Protein AF-A0AAV5LMS8-F1 (afdb_monomer)

Organism: NCBI:txid152421

Structure (mmCIF, N/CA/C/O backbone):
data_AF-A0AAV5LMS8-F1
#
_entry.id   AF-A0AAV5LMS8-F1
#
loop_
_atom_site.group_PDB
_atom_site.id
_atom_site.type_symbol
_atom_site.label_atom_id
_atom_site.label_alt_id
_atom_site.label_comp_id
_atom_site.label_asym_id
_atom_site.label_entity_id
_atom_site.label_seq_id
_atom_site.pdbx_PDB_ins_code
_atom_site.Cartn_x
_atom_site.Cartn_y
_atom_site.Cartn_z
_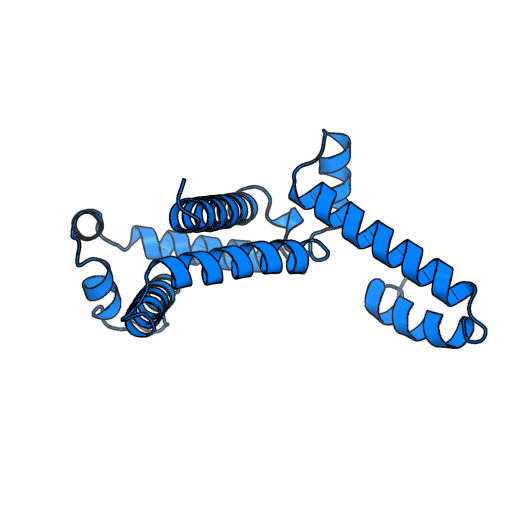atom_site.occupancy
_atom_site.B_iso_or_equiv
_atom_site.auth_seq_id
_atom_site.auth_comp_id
_atom_site.auth_asym_id
_atom_site.auth_atom_id
_atom_site.pdbx_PDB_model_num
ATOM 1 N N . MET A 1 1 ? -10.759 24.410 1.746 1.00 47.66 1 MET A N 1
ATOM 2 C CA . MET A 1 1 ? -10.791 22.955 1.999 1.00 47.66 1 MET A CA 1
ATOM 3 C C . MET A 1 1 ? -9.978 22.745 3.268 1.00 47.66 1 MET A C 1
ATOM 5 O O . MET A 1 1 ? -8.898 23.310 3.341 1.00 47.66 1 MET A O 1
ATOM 9 N N . SER A 1 2 ? -10.527 22.149 4.331 1.00 55.56 2 SER A N 1
ATOM 10 C CA . SER A 1 2 ? -9.771 21.977 5.584 1.00 55.56 2 SER A CA 1
ATOM 11 C C . SER A 1 2 ? -8.744 20.851 5.420 1.00 55.56 2 SER A C 1
ATOM 13 O O . SER A 1 2 ? -9.076 19.824 4.829 1.00 55.56 2 SER A O 1
ATOM 15 N N . LEU A 1 3 ? -7.528 21.019 5.962 1.00 61.91 3 LEU A N 1
ATOM 16 C CA . LEU A 1 3 ? -6.429 20.031 5.900 1.00 61.91 3 LEU A CA 1
ATOM 17 C C . LEU A 1 3 ? -6.854 18.607 6.321 1.00 61.91 3 LEU A C 1
ATOM 19 O O . LEU A 1 3 ? -6.306 17.620 5.842 1.00 61.91 3 LEU A O 1
ATOM 23 N N . SER A 1 4 ? -7.852 18.497 7.201 1.00 66.25 4 SER A N 1
ATOM 24 C CA . SER A 1 4 ? -8.464 17.228 7.616 1.00 66.25 4 SER A CA 1
ATOM 25 C C . SER A 1 4 ? -8.976 16.381 6.447 1.00 66.25 4 SER A C 1
ATOM 27 O O . SER A 1 4 ? -8.734 15.175 6.387 1.00 66.25 4 SER A O 1
ATOM 29 N N . ASN A 1 5 ? -9.641 17.021 5.480 1.00 79.06 5 ASN A N 1
ATOM 30 C CA . ASN A 1 5 ? -10.210 16.329 4.328 1.00 79.06 5 ASN A CA 1
ATOM 31 C C . ASN A 1 5 ? -9.102 15.827 3.386 1.00 79.06 5 ASN A C 1
ATOM 33 O O . ASN A 1 5 ? -9.187 14.729 2.848 1.00 79.06 5 ASN A O 1
ATOM 37 N N . GLU A 1 6 ? -8.021 16.594 3.243 1.00 89.50 6 GLU A N 1
ATOM 38 C CA . GLU A 1 6 ? -6.880 16.220 2.399 1.00 89.50 6 GLU A CA 1
ATOM 39 C C . GLU A 1 6 ? -6.163 14.979 2.941 1.00 89.50 6 GLU A C 1
ATOM 41 O O . GLU A 1 6 ? -5.955 14.022 2.198 1.00 89.50 6 GLU A O 1
ATOM 46 N N . ASN A 1 7 ? -5.867 14.941 4.243 1.00 92.06 7 ASN A N 1
ATOM 47 C CA . ASN A 1 7 ? -5.209 13.786 4.859 1.00 92.06 7 ASN A CA 1
ATOM 48 C C . ASN A 1 7 ? -6.064 12.515 4.767 1.00 92.06 7 ASN A C 1
ATOM 50 O O . ASN A 1 7 ? -5.543 11.438 4.484 1.00 92.06 7 ASN A O 1
ATOM 54 N N . PHE A 1 8 ? -7.383 12.633 4.953 1.00 90.81 8 PHE A N 1
ATOM 55 C CA . PHE A 1 8 ? -8.300 11.507 4.768 1.00 90.81 8 PHE A CA 1
ATOM 56 C C . PHE A 1 8 ? -8.248 10.962 3.333 1.00 90.81 8 PHE A C 1
ATOM 58 O O . PHE A 1 8 ? -8.156 9.746 3.137 1.00 90.81 8 PHE A O 1
ATOM 65 N N . ILE A 1 9 ? -8.270 11.852 2.335 1.00 94.25 9 ILE A N 1
ATOM 66 C CA . ILE A 1 9 ? -8.178 11.478 0.918 1.00 94.25 9 ILE A CA 1
ATOM 67 C C . ILE A 1 9 ? -6.837 10.795 0.632 1.00 94.25 9 ILE A C 1
ATOM 69 O O . ILE A 1 9 ? -6.828 9.731 0.016 1.00 94.25 9 ILE A O 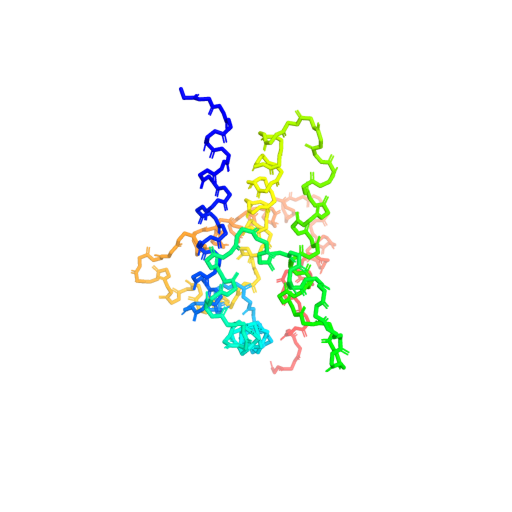1
ATOM 73 N N . ILE A 1 10 ? -5.720 11.354 1.109 1.00 94.88 10 ILE A N 1
ATOM 74 C CA . ILE A 1 10 ? -4.375 10.793 0.901 1.00 94.88 10 ILE A CA 1
ATOM 75 C C . ILE A 1 10 ? -4.261 9.407 1.542 1.00 94.88 10 ILE A C 1
ATOM 77 O O . ILE A 1 10 ? -3.885 8.451 0.864 1.00 94.88 10 ILE A O 1
ATOM 81 N N . ALA A 1 11 ? -4.641 9.266 2.815 1.00 94.06 11 ALA A N 1
ATOM 82 C CA . ALA A 1 11 ? -4.600 7.986 3.518 1.00 94.06 11 ALA A CA 1
ATOM 83 C C . ALA A 1 11 ? -5.457 6.922 2.812 1.00 94.06 11 ALA A C 1
ATOM 85 O O . ALA A 1 11 ? -5.022 5.782 2.635 1.00 94.06 11 ALA A O 1
ATOM 86 N N . SER A 1 12 ? -6.657 7.296 2.360 1.00 94.06 12 SER A N 1
ATOM 87 C CA . SER A 1 12 ? -7.571 6.387 1.657 1.00 94.06 12 SER A CA 1
ATOM 88 C C . SER A 1 12 ? -7.042 5.997 0.274 1.00 94.06 12 SER A C 1
ATOM 90 O O . SER A 1 12 ? -7.085 4.826 -0.098 1.00 94.06 12 SER A O 1
ATOM 92 N N . ALA A 1 13 ? -6.495 6.954 -0.479 1.00 96.12 13 ALA A N 1
ATOM 93 C CA . ALA A 1 13 ? -5.943 6.707 -1.807 1.00 96.12 13 ALA A CA 1
ATOM 94 C C . ALA A 1 13 ? -4.692 5.819 -1.753 1.00 96.12 13 ALA A C 1
ATOM 96 O O . ALA A 1 13 ? -4.597 4.848 -2.504 1.00 96.12 13 ALA A O 1
ATOM 97 N N . LEU A 1 14 ? -3.752 6.108 -0.846 1.00 95.62 14 LEU A N 1
ATOM 98 C CA . LEU A 1 14 ? -2.512 5.338 -0.722 1.00 95.62 14 LEU A CA 1
ATOM 99 C C . LEU A 1 14 ? -2.760 3.929 -0.180 1.00 95.62 14 LEU A C 1
ATOM 101 O O . LEU A 1 14 ? -2.207 2.973 -0.724 1.00 95.62 14 LEU A O 1
ATOM 105 N N . SER A 1 15 ? -3.623 3.775 0.830 1.00 94.75 15 SER A N 1
ATOM 106 C CA . SER A 1 15 ? -4.001 2.444 1.330 1.00 94.75 15 SER A CA 1
ATOM 107 C C . SER A 1 15 ? -4.730 1.617 0.265 1.00 94.75 15 SER A C 1
ATOM 109 O O . SER A 1 15 ? -4.430 0.435 0.092 1.00 94.75 15 SER A O 1
ATOM 111 N N . GLY A 1 16 ? -5.627 2.241 -0.509 1.00 94.62 16 GLY A N 1
ATOM 112 C CA . GLY A 1 16 ? -6.310 1.603 -1.634 1.00 94.62 16 GLY A CA 1
ATOM 113 C C . GLY A 1 16 ? -5.355 1.173 -2.749 1.00 94.62 16 GLY A C 1
ATOM 114 O O . GLY A 1 16 ? -5.447 0.044 -3.233 1.00 94.62 16 GLY A O 1
ATOM 115 N N . TYR A 1 17 ? -4.398 2.026 -3.122 1.00 95.12 17 TYR A N 1
ATOM 116 C CA . TYR A 1 17 ? -3.379 1.667 -4.111 1.00 95.12 17 TYR A CA 1
ATOM 117 C C . TYR A 1 17 ? -2.477 0.529 -3.611 1.00 95.12 17 TYR A C 1
ATOM 119 O O . TYR A 1 17 ? -2.180 -0.390 -4.370 1.00 95.12 17 TYR A O 1
ATOM 127 N N . TYR A 1 18 ? -2.125 0.504 -2.323 1.00 90.31 18 TYR A N 1
ATOM 128 C CA . TYR A 1 18 ? -1.407 -0.631 -1.737 1.00 90.31 18 TYR A CA 1
ATOM 129 C C . TYR A 1 18 ? -2.204 -1.932 -1.800 1.00 90.31 18 TYR A C 1
ATOM 131 O O . TYR A 1 18 ? -1.658 -2.968 -2.175 1.00 90.31 18 TYR A O 1
ATOM 139 N N . ALA A 1 19 ? -3.496 -1.887 -1.468 1.00 90.25 19 ALA A N 1
ATOM 140 C CA . ALA A 1 19 ? -4.368 -3.051 -1.585 1.00 90.25 19 ALA A CA 1
ATOM 141 C C . ALA A 1 19 ? -4.448 -3.551 -3.038 1.00 90.25 19 ALA A C 1
ATOM 143 O O . ALA A 1 19 ? -4.392 -4.759 -3.272 1.00 90.25 19 ALA A O 1
ATOM 144 N N . TYR A 1 20 ? -4.504 -2.633 -4.012 1.00 92.94 20 TYR A N 1
ATOM 145 C CA . TYR A 1 20 ? -4.395 -2.960 -5.435 1.00 92.94 20 TYR A CA 1
ATOM 146 C C . TYR A 1 20 ? -3.065 -3.657 -5.756 1.00 92.94 20 TYR A C 1
ATOM 148 O O . TYR A 1 20 ? -3.077 -4.733 -6.350 1.00 92.94 20 TYR A O 1
ATOM 156 N N . LEU A 1 21 ? -1.927 -3.110 -5.319 1.00 91.12 21 LEU A N 1
ATOM 157 C CA . LEU A 1 21 ? -0.617 -3.716 -5.574 1.00 91.12 21 LEU A CA 1
ATOM 158 C C . LEU A 1 21 ? -0.506 -5.115 -4.961 1.00 91.12 21 LEU A C 1
ATOM 160 O O . LEU A 1 21 ? -0.047 -6.033 -5.632 1.00 91.12 21 LEU A O 1
ATOM 164 N N . VAL A 1 22 ? -0.978 -5.311 -3.728 1.00 88.25 22 VAL A N 1
ATOM 165 C CA . VAL A 1 22 ? -0.990 -6.628 -3.069 1.00 88.25 22 VAL A CA 1
ATOM 166 C C . VAL A 1 22 ? -1.825 -7.641 -3.858 1.00 88.25 22 VAL A C 1
ATOM 168 O O . VAL A 1 22 ? -1.411 -8.790 -3.996 1.00 88.25 22 VAL A O 1
ATOM 171 N N . ALA A 1 23 ? -2.979 -7.226 -4.386 1.00 87.56 23 ALA A N 1
ATOM 172 C CA . ALA A 1 23 ? -3.897 -8.118 -5.088 1.00 87.56 23 ALA A CA 1
ATOM 173 C C . ALA A 1 23 ? -3.486 -8.405 -6.544 1.00 87.56 23 ALA A C 1
ATOM 175 O O . ALA A 1 23 ? -3.666 -9.526 -7.018 1.00 87.56 23 ALA A O 1
ATOM 176 N N . PHE A 1 24 ? -2.959 -7.409 -7.260 1.00 89.12 24 PHE A N 1
ATOM 177 C CA . PHE A 1 24 ? -2.799 -7.466 -8.719 1.00 89.12 24 PHE A CA 1
ATOM 178 C C . PHE A 1 24 ? -1.348 -7.370 -9.197 1.00 89.12 24 PHE A C 1
ATOM 180 O O . PHE A 1 24 ? -1.025 -7.911 -10.253 1.00 89.12 24 PHE A O 1
ATOM 187 N N . ALA A 1 25 ? -0.458 -6.739 -8.427 1.00 89.94 25 ALA A N 1
ATOM 188 C CA . ALA A 1 25 ? 0.945 -6.557 -8.797 1.00 89.94 25 ALA A CA 1
ATOM 189 C C . ALA A 1 25 ? 1.925 -6.843 -7.634 1.00 89.94 25 ALA A C 1
ATOM 191 O O . ALA A 1 25 ? 2.838 -6.051 -7.386 1.00 89.94 25 ALA A O 1
ATOM 192 N N . PRO A 1 26 ? 1.810 -7.984 -6.920 1.00 89.19 26 PRO A N 1
ATOM 193 C CA . PRO A 1 26 ? 2.553 -8.213 -5.675 1.00 89.19 26 PRO A CA 1
ATOM 194 C C . PRO A 1 26 ? 4.077 -8.257 -5.870 1.00 89.19 26 PRO A C 1
ATOM 196 O O . PRO A 1 26 ? 4.832 -7.920 -4.957 1.00 89.19 26 PRO A O 1
ATOM 199 N N . ARG A 1 27 ? 4.544 -8.608 -7.077 1.00 89.00 27 ARG A N 1
ATOM 200 C CA . ARG A 1 27 ? 5.971 -8.577 -7.441 1.00 89.00 27 ARG A CA 1
ATOM 201 C C . ARG A 1 27 ? 6.570 -7.165 -7.396 1.00 89.00 27 ARG A C 1
ATOM 203 O O . ARG A 1 27 ? 7.774 -7.051 -7.213 1.00 89.00 27 ARG A O 1
ATOM 210 N N . LEU A 1 28 ? 5.768 -6.103 -7.531 1.00 89.38 28 LEU A N 1
ATOM 211 C CA . LEU A 1 28 ? 6.248 -4.713 -7.482 1.00 89.38 28 LEU A CA 1
ATOM 212 C 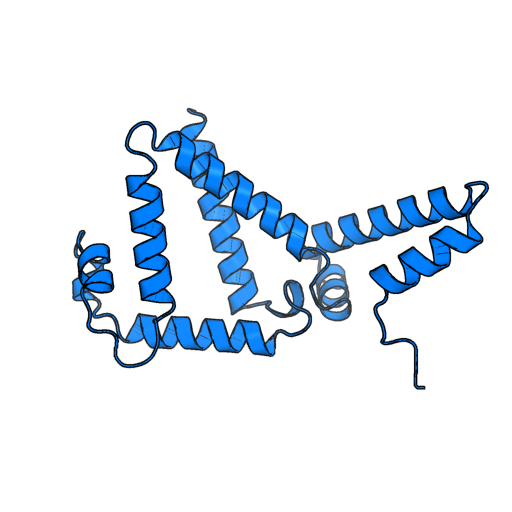C . LEU A 1 28 ? 6.516 -4.201 -6.061 1.00 89.38 28 LEU A C 1
ATOM 214 O O . LEU A 1 28 ? 7.130 -3.154 -5.905 1.00 89.38 28 LEU A O 1
ATOM 218 N N . ILE A 1 29 ? 6.050 -4.901 -5.028 1.00 86.25 29 ILE A N 1
ATOM 219 C CA . ILE A 1 29 ? 6.212 -4.466 -3.629 1.00 86.25 29 ILE A CA 1
ATOM 220 C C . ILE A 1 29 ? 7.004 -5.466 -2.787 1.00 86.25 29 ILE A C 1
ATOM 222 O O . ILE A 1 29 ? 7.550 -5.105 -1.745 1.00 86.25 29 ILE A O 1
ATOM 226 N N . CYS A 1 30 ? 7.089 -6.726 -3.218 1.00 80.06 30 CYS A N 1
ATOM 227 C CA . CYS A 1 30 ? 7.767 -7.783 -2.479 1.00 80.06 30 CYS A CA 1
ATOM 228 C C . CYS A 1 30 ? 8.590 -8.666 -3.419 1.00 80.06 30 CYS A C 1
ATOM 230 O O . CYS A 1 30 ? 8.028 -9.338 -4.284 1.00 80.06 30 CYS A O 1
ATOM 232 N N . THR A 1 31 ? 9.903 -8.761 -3.182 1.00 71.88 31 THR A N 1
ATOM 233 C CA . THR A 1 31 ? 10.769 -9.734 -3.873 1.00 71.88 31 THR A CA 1
ATOM 234 C C . THR A 1 31 ? 10.278 -11.174 -3.668 1.00 71.88 31 THR A C 1
ATOM 236 O O . THR A 1 31 ? 10.330 -11.979 -4.591 1.00 71.88 31 THR A O 1
ATOM 239 N N . ASN A 1 32 ? 9.740 -11.500 -2.482 1.00 73.25 32 ASN A N 1
ATOM 240 C CA . ASN A 1 32 ? 9.076 -12.779 -2.201 1.00 73.25 32 ASN A CA 1
ATOM 241 C C . ASN A 1 32 ? 7.550 -12.602 -2.136 1.00 73.25 32 ASN A C 1
ATOM 243 O O . ASN A 1 32 ? 6.947 -12.561 -1.061 1.00 73.25 32 ASN A O 1
ATOM 247 N N . ALA A 1 33 ? 6.926 -12.488 -3.308 1.00 76.31 33 ALA A N 1
ATOM 248 C CA . ALA A 1 33 ? 5.481 -12.304 -3.449 1.00 76.31 33 ALA A CA 1
ATOM 249 C C . ALA A 1 33 ? 4.644 -13.454 -2.845 1.00 76.31 33 ALA A C 1
ATOM 251 O O . ALA A 1 33 ? 3.485 -13.240 -2.497 1.00 76.31 33 ALA A O 1
ATOM 252 N N . THR A 1 34 ? 5.218 -14.652 -2.672 1.00 81.31 34 THR A N 1
ATOM 253 C CA . THR A 1 34 ? 4.517 -15.840 -2.154 1.00 81.31 34 THR A CA 1
ATOM 254 C C . THR A 1 34 ? 3.979 -15.624 -0.743 1.00 81.31 34 THR A C 1
ATOM 256 O O . THR A 1 34 ? 2.846 -16.003 -0.450 1.00 81.31 34 THR A O 1
ATOM 259 N N . VAL A 1 35 ? 4.764 -14.987 0.133 1.00 78.12 35 VAL A N 1
ATOM 260 C CA . VAL A 1 35 ? 4.347 -14.722 1.520 1.00 78.12 35 VAL A CA 1
ATOM 261 C C . VAL A 1 35 ? 3.220 -13.694 1.554 1.00 78.12 35 VAL A C 1
ATOM 263 O O . VAL A 1 35 ? 2.204 -13.921 2.208 1.00 78.12 35 VAL A O 1
ATOM 266 N N . SER A 1 36 ? 3.359 -12.594 0.814 1.00 77.25 36 SER A N 1
ATOM 267 C CA . SER A 1 36 ? 2.340 -11.540 0.752 1.00 77.25 36 SER A CA 1
ATOM 268 C C . SER A 1 36 ? 1.027 -12.054 0.168 1.00 77.25 36 SER A C 1
ATOM 270 O O . SER A 1 36 ? -0.039 -11.763 0.707 1.00 77.25 36 SER A O 1
ATOM 272 N N . MET A 1 37 ? 1.099 -12.887 -0.872 1.00 82.81 37 MET A N 1
ATOM 273 C CA . MET A 1 37 ? -0.074 -13.510 -1.483 1.00 82.81 37 MET A CA 1
ATOM 274 C C . MET A 1 37 ? -0.734 -14.524 -0.542 1.00 82.81 37 MET A C 1
ATOM 276 O O . MET A 1 37 ? -1.953 -14.525 -0.408 1.00 82.81 37 MET A O 1
ATOM 280 N N . PHE A 1 38 ? 0.053 -15.317 0.198 1.00 85.69 38 PHE A N 1
ATOM 281 C CA . PHE A 1 38 ? -0.482 -16.201 1.236 1.00 85.69 38 PHE A CA 1
ATOM 282 C C . PHE A 1 38 ? -1.223 -15.414 2.323 1.00 85.69 38 PHE A C 1
ATOM 284 O O . PHE A 1 38 ? -2.341 -15.776 2.684 1.00 85.69 38 PHE A O 1
ATOM 291 N N . ILE A 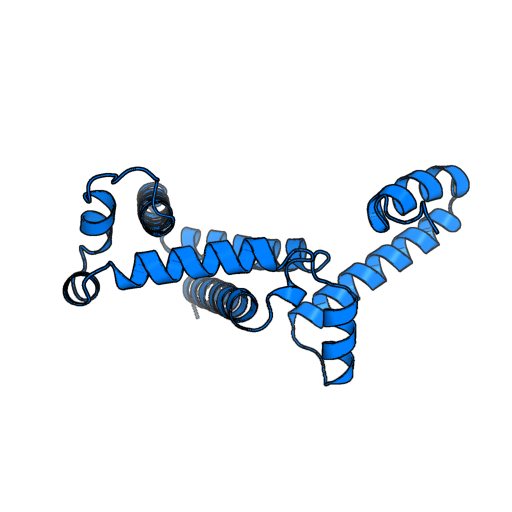1 39 ? -0.630 -14.328 2.833 1.00 83.75 39 ILE A N 1
ATOM 292 C CA . ILE A 1 39 ? -1.264 -13.463 3.840 1.00 83.75 39 ILE A CA 1
ATOM 293 C C . ILE A 1 39 ? -2.558 -12.860 3.279 1.00 83.75 39 ILE A C 1
ATOM 295 O O . ILE A 1 39 ? -3.585 -12.903 3.955 1.00 83.75 39 ILE A O 1
ATOM 299 N N . PHE A 1 40 ? -2.538 -12.358 2.042 1.00 85.44 40 PHE A N 1
ATOM 300 C CA . PHE A 1 40 ? -3.722 -11.818 1.375 1.00 85.44 40 PHE A CA 1
ATOM 301 C C . PHE A 1 40 ? -4.840 -12.862 1.247 1.00 85.44 40 PHE A C 1
ATOM 303 O O . PHE A 1 40 ? -5.978 -12.598 1.636 1.00 85.44 40 PHE A O 1
ATOM 310 N N . ASP A 1 41 ? -4.518 -14.081 0.810 1.00 87.94 41 ASP A N 1
ATOM 311 C CA . ASP A 1 41 ? -5.482 -15.180 0.719 1.00 87.94 41 ASP A CA 1
ATOM 312 C C . ASP A 1 41 ? -6.092 -15.535 2.079 1.00 87.94 41 ASP A C 1
ATOM 314 O O . ASP A 1 41 ? -7.289 -15.829 2.163 1.00 87.94 41 ASP A O 1
ATOM 318 N N . GLN A 1 42 ? -5.298 -15.501 3.156 1.00 87.38 42 GLN A N 1
ATOM 319 C CA . GLN A 1 42 ? -5.820 -15.696 4.511 1.00 87.38 42 GLN A CA 1
ATOM 320 C C . GLN A 1 42 ? -6.780 -14.573 4.906 1.00 87.38 42 GLN A C 1
ATOM 322 O O . GLN A 1 42 ? -7.873 -14.865 5.390 1.00 87.38 42 GLN A O 1
ATOM 327 N N . VAL A 1 43 ? -6.442 -13.310 4.623 1.00 86.75 43 VAL A N 1
ATOM 328 C CA . VAL A 1 43 ? -7.344 -12.171 4.872 1.00 86.75 43 VAL A CA 1
ATOM 329 C C . VAL A 1 43 ? -8.662 -12.343 4.115 1.00 86.75 43 VAL A C 1
ATOM 331 O O . VAL A 1 43 ? -9.727 -12.175 4.703 1.00 86.75 43 VAL A O 1
ATOM 334 N N . ILE A 1 44 ? -8.633 -12.745 2.842 1.00 86.69 44 ILE A N 1
ATOM 335 C CA . ILE A 1 44 ? -9.856 -12.973 2.054 1.00 86.69 44 ILE A CA 1
ATOM 336 C C . ILE A 1 44 ? -10.689 -14.131 2.621 1.00 86.69 44 ILE A C 1
ATOM 338 O O . ILE A 1 44 ? -11.917 -14.030 2.698 1.00 86.69 44 ILE A O 1
ATOM 342 N N . LYS A 1 45 ? -10.050 -15.230 3.039 1.00 86.94 45 LYS A N 1
ATOM 343 C CA . LYS A 1 45 ? -10.740 -16.365 3.678 1.00 86.94 45 LYS A CA 1
ATOM 344 C C . LYS A 1 45 ? -11.408 -15.952 4.985 1.00 86.94 45 LYS A C 1
ATOM 346 O O . LYS A 1 45 ? -12.574 -16.279 5.198 1.00 86.94 45 LYS A O 1
ATOM 351 N N . GLU A 1 46 ? -10.699 -15.205 5.826 1.00 85.12 46 GLU A N 1
ATOM 352 C CA . GLU A 1 46 ? -11.253 -14.654 7.061 1.00 85.12 46 GLU A CA 1
ATOM 353 C C . GLU A 1 46 ? -12.421 -13.705 6.775 1.00 85.12 46 GLU A C 1
ATOM 355 O O . GLU A 1 46 ? -13.457 -13.811 7.430 1.00 85.12 46 GLU A O 1
ATOM 360 N N . ALA A 1 47 ? -12.288 -12.832 5.768 1.00 81.62 47 ALA A N 1
ATOM 361 C CA . ALA A 1 47 ? -13.300 -11.842 5.407 1.00 81.62 47 ALA A CA 1
ATOM 362 C C . ALA A 1 47 ? -14.601 -12.498 4.943 1.00 81.62 47 ALA A C 1
ATOM 364 O O . ALA A 1 47 ? -15.684 -12.092 5.351 1.00 81.62 47 ALA A O 1
ATOM 365 N N . ARG A 1 48 ? -14.507 -13.566 4.143 1.00 82.31 48 ARG A N 1
ATOM 366 C CA . ARG A 1 48 ? -15.673 -14.353 3.702 1.00 82.31 48 ARG A CA 1
ATOM 367 C C . ARG A 1 48 ? -16.389 -15.059 4.852 1.00 82.31 48 ARG A C 1
ATOM 369 O O . ARG A 1 48 ? -17.575 -15.348 4.741 1.00 82.31 48 ARG A O 1
ATOM 376 N N . GLY A 1 49 ? -15.681 -15.339 5.945 1.00 77.44 49 GLY A N 1
ATOM 377 C CA . GLY A 1 49 ? -16.265 -15.895 7.164 1.00 77.44 49 GLY A CA 1
ATOM 378 C C . GLY A 1 49 ? -17.074 -14.885 7.986 1.00 77.44 49 GLY A C 1
ATOM 379 O O . GLY A 1 49 ? -17.714 -15.282 8.960 1.00 77.44 49 GLY A O 1
ATOM 380 N N . ILE A 1 50 ? -17.052 -13.596 7.624 1.00 74.00 50 ILE A N 1
ATOM 381 C CA . ILE A 1 50 ? -17.794 -12.529 8.301 1.00 74.00 50 ILE A CA 1
ATOM 382 C C . ILE A 1 50 ? -19.162 -12.373 7.615 1.00 74.00 50 ILE A C 1
ATOM 384 O O . ILE A 1 50 ? -19.217 -12.038 6.431 1.00 74.00 50 ILE A O 1
ATOM 388 N N . PRO A 1 51 ? -20.286 -12.604 8.320 1.00 68.31 51 PRO A N 1
ATOM 389 C CA . PRO A 1 51 ? -21.615 -12.462 7.734 1.00 68.31 51 PRO A CA 1
ATOM 390 C C . PRO A 1 51 ? -21.853 -11.039 7.222 1.00 68.31 51 PRO A C 1
ATOM 392 O O . PRO A 1 51 ? -21.620 -10.079 7.954 1.00 68.31 51 PRO A O 1
ATOM 395 N N . LEU A 1 52 ? -22.400 -10.883 6.015 1.00 61.50 52 LEU A N 1
ATOM 396 C CA . LEU A 1 52 ? -22.681 -9.565 5.426 1.00 61.50 52 LEU A CA 1
ATOM 397 C C . LEU A 1 52 ? -23.607 -8.706 6.311 1.00 61.50 52 LEU A C 1
ATOM 399 O O . LEU A 1 52 ? -23.432 -7.495 6.406 1.00 61.50 52 LEU A O 1
ATOM 403 N N . SER A 1 53 ? -24.532 -9.344 7.036 1.00 62.56 53 SER A N 1
ATOM 404 C CA . SER A 1 53 ? -25.408 -8.698 8.024 1.00 62.56 53 SER A CA 1
ATOM 405 C C . SER A 1 53 ? -24.651 -8.031 9.175 1.00 62.56 53 SER A C 1
ATOM 407 O O . SER A 1 53 ? -25.163 -7.097 9.780 1.00 62.56 53 SER A O 1
ATOM 409 N N . SER A 1 54 ? -23.434 -8.486 9.477 1.00 61.34 54 SER A N 1
ATOM 410 C CA . SER A 1 54 ? -22.572 -7.834 10.459 1.00 61.34 54 SER A CA 1
ATOM 411 C C . SER A 1 54 ? -21.866 -6.600 9.904 1.00 61.34 54 SER A C 1
ATOM 413 O O . SER A 1 54 ? -21.578 -5.723 10.696 1.00 61.34 54 SER A O 1
ATOM 415 N N . VAL A 1 55 ? -21.652 -6.491 8.583 1.00 59.66 55 VAL A N 1
ATOM 416 C CA . VAL A 1 55 ? -20.987 -5.348 7.913 1.00 59.66 55 VAL A CA 1
ATOM 417 C C . VAL A 1 55 ? -21.893 -4.126 7.804 1.00 59.66 55 VAL A C 1
ATOM 419 O O . VAL A 1 55 ? -21.415 -3.001 7.880 1.00 59.66 55 VAL A O 1
ATOM 422 N N . LEU A 1 56 ? -23.201 -4.346 7.661 1.00 57.81 56 LEU A N 1
ATOM 423 C CA . LEU A 1 56 ? -24.209 -3.282 7.701 1.00 57.81 56 LEU A CA 1
ATOM 424 C C . LEU A 1 56 ? -24.485 -2.753 9.115 1.00 57.81 56 LEU A C 1
ATOM 426 O O . LEU A 1 56 ? -25.206 -1.768 9.263 1.00 57.81 56 LEU A O 1
ATOM 430 N N . ASP A 1 57 ? -23.942 -3.404 10.140 1.00 62.22 57 ASP A N 1
ATOM 431 C CA . ASP A 1 57 ? -24.090 -2.978 11.521 1.00 62.22 57 ASP A CA 1
ATOM 432 C C . ASP A 1 57 ? -22.910 -2.080 11.914 1.00 62.22 57 ASP A C 1
ATOM 434 O O . ASP A 1 57 ? -21.748 -2.454 11.735 1.00 62.22 57 ASP A O 1
ATOM 438 N N . ASN A 1 58 ? -23.192 -0.906 12.485 1.00 63.12 58 ASN A N 1
ATOM 439 C CA . ASN A 1 58 ? -22.146 0.014 12.954 1.00 63.12 58 ASN A CA 1
ATOM 440 C C . ASN A 1 58 ? -21.261 -0.624 14.043 1.00 63.12 58 ASN A C 1
ATOM 442 O O . ASN A 1 58 ? -20.124 -0.200 14.246 1.00 63.12 58 ASN A O 1
ATOM 446 N N . ASP A 1 59 ? -21.747 -1.694 14.678 1.00 66.25 59 ASP A N 1
ATOM 447 C CA . ASP A 1 59 ? -21.032 -2.485 15.678 1.00 66.25 59 ASP A CA 1
ATOM 448 C C . ASP A 1 59 ? -20.193 -3.635 15.098 1.00 66.25 59 ASP A C 1
ATOM 450 O O . ASP A 1 59 ? -19.740 -4.506 15.852 1.00 66.25 59 ASP A O 1
ATOM 454 N N . ILE A 1 60 ? -19.931 -3.669 13.781 1.00 69.81 60 ILE A N 1
ATOM 455 C CA . ILE A 1 60 ? -19.079 -4.713 13.186 1.00 69.81 60 ILE A CA 1
ATOM 456 C C . ILE A 1 60 ? -17.745 -4.854 13.927 1.00 69.81 60 ILE A C 1
ATOM 458 O O . ILE A 1 60 ? -17.295 -5.968 14.187 1.00 69.81 60 ILE A O 1
ATOM 462 N N . TYR A 1 61 ? -17.149 -3.735 14.341 1.00 66.06 61 TYR A N 1
ATOM 463 C CA . TYR A 1 61 ? -15.883 -3.709 15.068 1.00 66.06 61 TYR A CA 1
ATOM 464 C C . TYR A 1 61 ? -15.979 -4.451 16.403 1.00 66.06 61 TYR A C 1
ATOM 466 O O . TYR A 1 61 ? -15.167 -5.335 16.679 1.00 66.06 61 TYR A O 1
ATOM 474 N N . GLN A 1 62 ? -17.014 -4.160 17.195 1.00 68.94 62 GLN A N 1
ATOM 475 C CA . GLN A 1 62 ? -17.255 -4.823 18.477 1.00 68.94 62 GLN A CA 1
ATOM 476 C C . GLN A 1 62 ? -17.549 -6.312 18.282 1.00 68.94 62 GLN A C 1
ATOM 478 O O . GLN A 1 62 ? -17.013 -7.161 18.995 1.00 68.94 62 GLN A O 1
ATOM 483 N N . LYS A 1 63 ? -18.328 -6.664 17.254 1.00 71.50 63 LYS A N 1
ATOM 484 C CA . LYS A 1 63 ? -18.606 -8.066 16.912 1.00 71.50 63 LYS A CA 1
ATOM 485 C C . LYS A 1 63 ? -17.342 -8.821 16.510 1.00 71.50 63 LYS A C 1
ATOM 487 O O . LYS A 1 63 ? -17.168 -9.959 16.939 1.00 71.50 63 LYS A O 1
ATOM 492 N N . LEU A 1 64 ? -16.448 -8.206 15.732 1.00 72.06 64 LEU A N 1
ATOM 493 C CA . LEU A 1 64 ? -15.176 -8.812 15.327 1.00 72.06 64 LEU A CA 1
ATOM 494 C C . LEU A 1 64 ? -14.234 -9.021 16.517 1.00 72.06 64 LEU A C 1
ATOM 496 O O . LEU A 1 64 ? -13.593 -10.075 16.604 1.00 72.06 64 LEU A O 1
ATOM 500 N N . MET A 1 65 ? -14.188 -8.067 17.451 1.00 68.88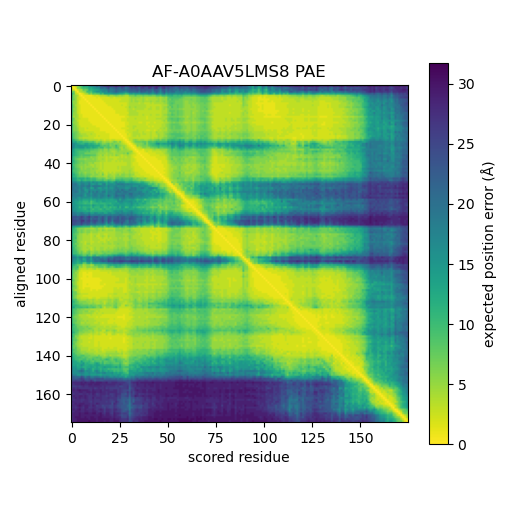 65 MET A N 1
ATOM 501 C CA . MET A 1 65 ? -13.393 -8.185 18.678 1.00 68.88 65 MET A CA 1
ATOM 502 C C . MET A 1 65 ? -13.927 -9.261 19.633 1.00 68.88 65 MET A C 1
ATOM 504 O O . MET A 1 65 ? -13.130 -9.977 20.235 1.00 68.88 65 MET A O 1
ATOM 508 N N . ASN A 1 66 ? -15.250 -9.431 19.716 1.00 69.56 66 ASN A N 1
ATOM 509 C CA . ASN A 1 66 ? -15.903 -10.351 20.655 1.00 69.56 66 ASN A CA 1
ATOM 510 C C . ASN A 1 66 ? -16.015 -11.803 20.155 1.00 69.56 66 ASN A C 1
ATOM 512 O O . ASN A 1 66 ? -16.510 -12.668 20.880 1.00 69.56 66 ASN A O 1
ATOM 516 N N . GLN A 1 67 ? -15.582 -12.111 18.926 1.00 66.12 67 GLN A N 1
ATOM 517 C CA . GLN A 1 67 ? -15.603 -13.494 18.446 1.00 66.12 67 GLN A CA 1
ATOM 518 C C . GLN A 1 67 ? -14.506 -14.345 19.113 1.00 66.12 67 GLN A C 1
ATOM 520 O O . GLN A 1 67 ? -13.343 -13.928 19.122 1.00 66.12 67 GLN A O 1
ATOM 525 N N . PRO A 1 68 ? -14.844 -15.558 19.604 1.00 58.47 68 PRO A N 1
ATOM 526 C CA . PRO A 1 68 ? -13.897 -16.427 20.293 1.00 58.47 68 PRO A CA 1
ATOM 527 C C . PRO A 1 68 ? -12.716 -16.775 19.382 1.00 58.47 68 PRO A C 1
ATOM 529 O O . PRO A 1 68 ? -12.908 -17.120 18.212 1.00 58.47 68 PRO A O 1
ATOM 532 N N . ASP A 1 69 ? -11.503 -16.672 19.928 1.00 60.31 69 ASP A N 1
ATOM 533 C CA . ASP A 1 69 ? -10.257 -17.007 19.238 1.00 60.31 69 ASP A CA 1
ATOM 534 C C . ASP A 1 69 ? -10.220 -18.519 18.975 1.00 60.31 69 ASP A C 1
ATOM 536 O O . ASP A 1 69 ? -9.924 -19.324 19.857 1.00 60.31 69 ASP A O 1
ATOM 540 N N . ARG A 1 70 ? -10.584 -18.923 17.754 1.00 58.12 70 ARG A N 1
ATOM 541 C CA . ARG A 1 70 ? -10.561 -20.325 17.315 1.00 58.12 70 ARG A CA 1
ATOM 542 C C . ARG A 1 70 ? -9.169 -20.716 16.809 1.00 58.12 70 ARG 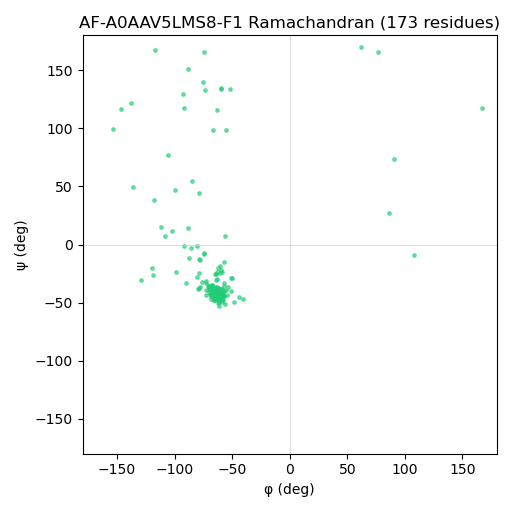A C 1
ATOM 544 O O . ARG A 1 70 ? -9.035 -21.209 15.694 1.00 58.12 70 ARG A O 1
ATOM 551 N N . GLY A 1 71 ? -8.148 -20.511 17.641 1.00 53.56 71 GLY A N 1
ATOM 552 C CA . GLY A 1 71 ? -6.828 -21.126 17.465 1.00 53.56 71 GLY A CA 1
ATOM 553 C C . GLY A 1 71 ? -5.847 -20.379 16.562 1.00 53.56 71 GLY A C 1
ATOM 554 O O . GLY A 1 71 ? -4.953 -21.003 15.996 1.00 53.56 71 GLY A O 1
ATOM 555 N N . GLY A 1 72 ? -5.969 -19.060 16.435 1.00 57.00 72 GLY A N 1
ATOM 556 C CA . GLY A 1 72 ? -5.006 -18.254 15.693 1.00 57.00 72 GLY A CA 1
ATOM 557 C C . GLY A 1 72 ? -5.570 -16.867 15.461 1.00 57.00 72 GLY A C 1
ATOM 558 O O . GLY A 1 72 ? -6.601 -16.726 14.811 1.00 57.00 72 GLY A O 1
ATOM 559 N N . HIS A 1 73 ? -4.910 -15.845 16.009 1.00 61.72 73 HIS A N 1
ATOM 560 C CA . HIS A 1 73 ? -5.368 -14.460 15.938 1.00 61.72 73 HIS A CA 1
ATOM 561 C C . HIS A 1 73 ? -5.587 -14.029 14.484 1.00 61.72 73 HIS A C 1
ATOM 563 O O . HIS A 1 73 ? -4.630 -13.643 13.806 1.00 61.72 73 HIS A O 1
ATOM 569 N N . ARG A 1 74 ? -6.846 -14.072 14.041 1.00 77.88 74 ARG A N 1
ATOM 570 C CA . ARG A 1 74 ? -7.258 -13.689 12.693 1.00 77.88 74 ARG A CA 1
ATOM 571 C C . ARG A 1 74 ? -6.734 -12.297 12.364 1.00 77.88 74 ARG A C 1
ATOM 573 O O . ARG A 1 74 ? -6.848 -11.380 13.186 1.00 77.88 74 ARG A O 1
ATOM 580 N N . ILE A 1 75 ? -6.164 -12.133 11.178 1.00 84.31 75 ILE A N 1
ATOM 581 C CA . ILE A 1 75 ? -5.606 -10.862 10.704 1.00 84.31 75 ILE A CA 1
ATOM 582 C C . ILE A 1 75 ? -6.673 -9.762 10.775 1.00 84.31 75 ILE A C 1
ATOM 584 O O . ILE A 1 75 ? -6.387 -8.658 11.239 1.00 84.31 75 ILE A O 1
ATOM 588 N N . ILE A 1 76 ? -7.928 -10.078 10.444 1.00 82.38 76 ILE A N 1
ATOM 589 C CA . ILE A 1 76 ? -9.037 -9.118 10.537 1.00 82.38 76 ILE A CA 1
ATOM 590 C C . ILE A 1 76 ? -9.343 -8.723 11.986 1.00 82.38 76 ILE A C 1
ATOM 592 O O . ILE A 1 76 ? -9.636 -7.560 12.254 1.00 82.38 76 ILE A O 1
ATOM 596 N N . GLN A 1 77 ? -9.230 -9.643 12.948 1.00 80.00 77 GLN A N 1
ATOM 597 C CA . GLN A 1 77 ? -9.422 -9.302 14.363 1.00 80.00 77 GLN A CA 1
ATOM 598 C C . GLN A 1 77 ? -8.302 -8.400 14.881 1.00 80.00 77 GLN A C 1
ATOM 600 O O . GLN A 1 77 ? -8.571 -7.486 15.658 1.00 80.00 77 GLN A O 1
ATOM 605 N N . ARG A 1 78 ? -7.057 -8.624 14.439 1.00 84.06 78 ARG A N 1
ATOM 606 C CA . ARG A 1 78 ? -5.937 -7.718 14.737 1.00 84.06 78 ARG A CA 1
ATOM 607 C C . ARG A 1 78 ? -6.179 -6.334 14.135 1.00 84.06 78 ARG A C 1
ATOM 609 O O . ARG A 1 78 ? -5.987 -5.344 14.831 1.00 84.06 78 ARG A O 1
ATOM 616 N N . GLY A 1 79 ? -6.670 -6.273 12.895 1.00 83.94 79 GLY A N 1
ATOM 617 C CA . GLY A 1 79 ? -7.075 -5.024 12.247 1.00 83.94 79 GLY A CA 1
ATOM 618 C C . GLY A 1 79 ? -8.184 -4.289 13.007 1.00 83.94 79 GLY A C 1
ATOM 619 O O . GLY A 1 79 ? -8.076 -3.088 13.232 1.00 83.94 79 GLY A O 1
ATOM 620 N N . ALA A 1 80 ? -9.211 -5.007 13.476 1.00 81.25 80 ALA A N 1
ATOM 621 C CA . ALA A 1 80 ? -10.298 -4.428 14.268 1.00 81.25 80 ALA A CA 1
ATOM 622 C C . ALA A 1 80 ? -9.817 -3.882 15.625 1.00 81.25 80 ALA A C 1
ATOM 624 O O . ALA A 1 80 ? -10.226 -2.791 16.017 1.00 81.25 80 ALA A O 1
ATOM 625 N N . ARG A 1 81 ? -8.917 -4.601 16.315 1.00 82.19 81 ARG A N 1
ATOM 626 C CA . ARG A 1 81 ? -8.290 -4.112 17.556 1.00 82.19 81 ARG A CA 1
ATOM 627 C C . ARG A 1 81 ? -7.450 -2.869 17.303 1.00 82.19 81 ARG A C 1
ATOM 629 O O . ARG A 1 81 ? -7.650 -1.876 17.984 1.00 82.19 81 ARG A O 1
ATOM 636 N N . LEU A 1 82 ? -6.598 -2.890 16.275 1.00 84.25 82 LEU A N 1
ATOM 637 C CA . LEU A 1 82 ? -5.795 -1.728 15.896 1.00 84.25 82 LEU A CA 1
ATOM 638 C C . LEU A 1 82 ? -6.677 -0.510 15.592 1.00 84.25 82 LEU A C 1
ATOM 640 O O . LEU A 1 82 ? -6.388 0.585 16.058 1.00 84.25 82 LEU A O 1
ATOM 644 N N . ALA A 1 83 ? -7.773 -0.693 14.851 1.00 80.38 83 ALA A N 1
ATOM 645 C CA . ALA A 1 83 ? -8.719 0.384 14.573 1.00 80.38 83 ALA A CA 1
ATOM 646 C C . ALA A 1 83 ? -9.345 0.949 15.861 1.00 80.38 83 ALA A C 1
ATOM 648 O O . ALA A 1 83 ? -9.450 2.167 16.003 1.00 80.38 83 ALA A O 1
ATOM 649 N N . ASN A 1 84 ? -9.722 0.085 16.808 1.00 79.31 84 ASN A N 1
ATOM 650 C CA . ASN A 1 84 ? -10.236 0.502 18.110 1.00 79.31 84 ASN A CA 1
ATOM 651 C C . ASN A 1 84 ? -9.172 1.248 18.936 1.00 79.31 84 ASN A C 1
ATOM 653 O O . ASN A 1 84 ? -9.460 2.313 19.476 1.00 79.31 84 ASN A O 1
ATOM 657 N N . ASP A 1 85 ? -7.940 0.745 18.984 1.00 81.44 85 ASP A N 1
ATOM 658 C CA . ASP A 1 85 ? -6.837 1.385 19.707 1.00 81.44 85 ASP 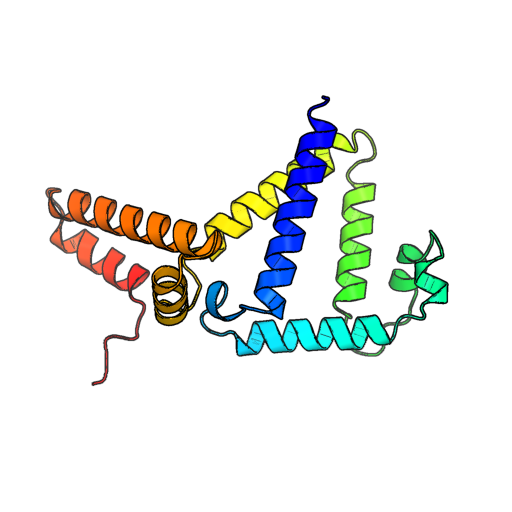A CA 1
ATOM 659 C C . ASP A 1 85 ? -6.542 2.779 19.127 1.00 81.44 85 ASP A C 1
ATOM 661 O O . ASP A 1 85 ? -6.422 3.754 19.869 1.00 81.44 85 ASP A O 1
ATOM 665 N N . LEU A 1 86 ? -6.532 2.910 17.796 1.00 79.19 86 LEU A N 1
ATOM 666 C CA . LEU A 1 86 ? -6.367 4.192 17.103 1.00 79.19 86 LEU A CA 1
ATOM 667 C C . LEU A 1 86 ? -7.496 5.185 17.417 1.00 79.19 86 LEU A C 1
ATOM 669 O O . LEU A 1 86 ? -7.232 6.378 17.571 1.00 79.19 86 LEU A O 1
ATOM 673 N N . GLN A 1 87 ? -8.740 4.715 17.549 1.00 75.88 87 GLN A N 1
ATOM 674 C CA . GLN A 1 87 ? -9.865 5.559 17.968 1.00 75.88 87 GLN A CA 1
ATOM 675 C C . GLN A 1 87 ? -9.730 6.005 19.431 1.00 75.88 87 GLN A C 1
ATOM 677 O O . GLN A 1 87 ? -9.969 7.172 19.742 1.00 75.88 87 GLN A O 1
ATOM 682 N N . GLN A 1 88 ? -9.311 5.105 20.326 1.00 75.56 88 GLN A N 1
ATOM 683 C CA . GLN A 1 88 ? -9.172 5.388 21.759 1.00 75.56 88 GLN A CA 1
ATOM 684 C C . GLN A 1 88 ? -8.016 6.340 22.076 1.00 75.56 88 GLN A C 1
ATOM 686 O O . GLN A 1 88 ? -8.151 7.201 22.949 1.00 75.56 88 GLN A O 1
ATOM 691 N N . ILE A 1 89 ? -6.904 6.241 21.339 1.00 70.94 89 ILE A N 1
ATOM 692 C CA . ILE A 1 89 ? -5.770 7.175 21.439 1.00 70.94 89 ILE A CA 1
ATOM 693 C C . ILE A 1 89 ? -6.220 8.615 21.146 1.00 70.94 89 ILE A C 1
ATOM 695 O O . ILE A 1 89 ? -5.600 9.571 21.612 1.00 70.94 89 ILE A O 1
ATOM 699 N N . GLN A 1 90 ? -7.321 8.794 20.412 1.00 64.75 90 GLN A N 1
ATOM 700 C CA . GLN A 1 90 ? -7.642 10.056 19.772 1.00 64.75 90 GLN A CA 1
ATOM 701 C C . GLN A 1 90 ? -8.933 10.728 20.238 1.00 64.75 90 GLN A C 1
ATOM 703 O O . GLN A 1 90 ? -9.600 11.414 19.465 1.00 64.75 90 GLN A O 1
ATOM 708 N N . ASN A 1 91 ? -9.214 10.658 21.540 1.00 57.12 91 ASN A N 1
ATOM 709 C CA . ASN A 1 91 ? -10.308 11.381 22.204 1.00 57.12 91 ASN A CA 1
ATOM 710 C C . ASN A 1 91 ? -10.304 12.924 22.031 1.00 57.12 91 ASN A C 1
ATOM 712 O O . ASN A 1 91 ? -11.108 13.593 22.680 1.00 57.12 91 ASN A O 1
ATOM 716 N N . ARG A 1 92 ? -9.437 13.526 21.194 1.00 56.91 92 ARG A N 1
ATOM 717 C CA . ARG A 1 92 ? -9.452 14.977 20.940 1.00 56.91 92 ARG A CA 1
ATOM 718 C C . ARG A 1 92 ? -9.468 15.458 19.487 1.00 56.91 92 ARG A C 1
ATOM 720 O O . ARG A 1 92 ? -10.110 16.475 19.281 1.00 56.91 92 ARG A O 1
ATOM 727 N N . GLU A 1 93 ? -8.906 14.798 18.471 1.00 71.12 93 GLU A N 1
ATOM 728 C CA . GLU A 1 93 ? -8.912 15.380 17.106 1.00 71.12 93 GLU A CA 1
ATOM 729 C C . GLU A 1 93 ? -8.846 14.311 16.004 1.00 71.12 93 GLU A C 1
ATOM 731 O O . GLU A 1 93 ? -7.757 13.860 15.666 1.00 71.12 93 GLU A O 1
ATOM 736 N N . ARG A 1 94 ? -9.990 13.940 15.394 1.00 71.75 94 ARG A N 1
ATOM 737 C CA . ARG A 1 94 ? -10.045 12.996 14.244 1.00 71.75 94 ARG A CA 1
ATOM 738 C C . ARG A 1 94 ? -9.097 13.372 13.099 1.00 71.75 94 ARG A C 1
ATOM 740 O O . ARG A 1 94 ? -8.622 12.507 12.368 1.00 71.75 94 ARG A O 1
ATOM 747 N N . ASP A 1 95 ? -8.824 14.661 12.953 1.00 77.69 95 ASP A N 1
ATOM 748 C CA . ASP A 1 95 ? -7.938 15.223 11.936 1.00 77.69 95 ASP A CA 1
ATOM 749 C C . ASP A 1 95 ? -6.485 14.751 12.116 1.00 77.69 95 ASP A C 1
ATOM 751 O O . ASP A 1 95 ? -5.758 14.567 11.136 1.00 77.69 95 ASP A O 1
ATOM 755 N N . PHE A 1 96 ? -6.075 14.483 13.360 1.00 82.75 96 PHE A N 1
ATOM 756 C CA . PHE A 1 96 ? -4.749 13.971 13.681 1.00 82.75 96 PHE A CA 1
ATOM 757 C C . PHE A 1 96 ? -4.572 12.510 13.236 1.00 82.75 96 PHE A C 1
ATOM 759 O O . PHE A 1 96 ? -3.496 12.161 12.755 1.00 82.75 96 PHE A O 1
ATOM 766 N N . LEU A 1 97 ? -5.608 11.653 13.306 1.00 85.75 97 LEU A N 1
ATOM 767 C CA . LEU A 1 97 ? -5.504 10.239 12.880 1.00 85.75 97 LEU A CA 1
ATOM 768 C C . LEU A 1 97 ? -5.269 10.170 11.395 1.00 85.75 97 LEU A C 1
ATOM 770 O O . LEU A 1 97 ? -4.385 9.451 10.946 1.00 85.75 97 LEU A O 1
ATOM 774 N N . TRP A 1 98 ? -6.058 10.928 10.641 1.00 88.12 98 TRP A N 1
ATOM 775 C CA . TRP A 1 98 ? -5.929 10.928 9.198 1.00 88.12 98 TRP A CA 1
ATOM 776 C C . TRP A 1 98 ? -4.570 11.439 8.762 1.00 88.12 98 TRP A C 1
ATOM 778 O O . TRP A 1 98 ? -4.007 10.874 7.832 1.00 88.12 98 TRP A O 1
ATOM 788 N N . LYS A 1 99 ? -4.007 12.430 9.464 1.00 89.50 99 LYS A N 1
ATOM 789 C CA . LYS A 1 99 ? -2.631 12.861 9.224 1.00 89.50 99 LYS A CA 1
ATOM 790 C C . LYS A 1 99 ? -1.628 11.734 9.478 1.00 89.50 99 LYS A C 1
ATOM 792 O O . LYS A 1 99 ? -0.858 11.412 8.585 1.00 89.50 99 LYS A O 1
ATOM 797 N N . VAL A 1 100 ? -1.677 11.094 10.649 1.00 89.94 100 VAL A N 1
ATOM 798 C CA . VAL A 1 100 ? -0.770 9.982 10.991 1.00 89.94 100 VAL A CA 1
ATOM 799 C C . VAL A 1 100 ? -0.883 8.837 9.985 1.00 89.94 100 VAL A C 1
ATOM 801 O O . VAL A 1 100 ? 0.129 8.283 9.571 1.00 89.94 100 VAL A O 1
ATOM 804 N N . LEU A 1 101 ? -2.100 8.490 9.560 1.00 91.88 101 LEU A N 1
ATOM 805 C CA . LEU A 1 101 ? -2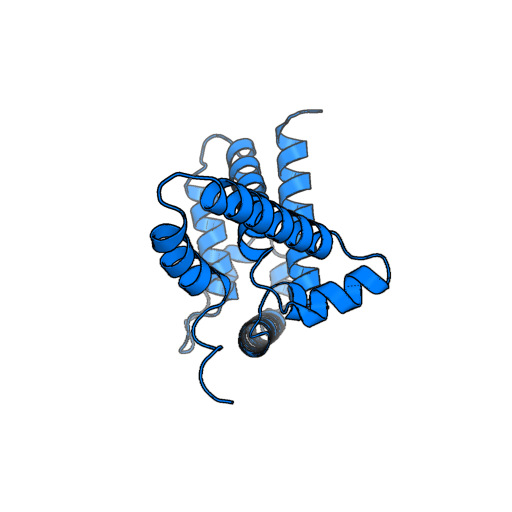.316 7.459 8.548 1.00 91.88 101 LEU A CA 1
ATOM 806 C C . LEU A 1 101 ? -1.791 7.890 7.175 1.00 91.88 101 LEU A C 1
ATOM 808 O O . LEU A 1 101 ? -1.189 7.072 6.487 1.00 91.88 101 LEU A O 1
ATOM 812 N N . ALA A 1 102 ? -2.004 9.142 6.769 1.00 93.88 102 ALA A N 1
ATOM 813 C CA . ALA A 1 102 ? -1.491 9.664 5.505 1.00 93.88 102 ALA A CA 1
ATOM 814 C C . ALA A 1 102 ? 0.042 9.621 5.470 1.00 93.88 102 ALA A C 1
ATOM 816 O O . ALA A 1 102 ? 0.606 9.064 4.527 1.00 93.88 102 ALA A O 1
ATOM 817 N N . ASP A 1 103 ? 0.687 10.128 6.523 1.00 94.12 103 ASP A N 1
ATOM 818 C CA . ASP A 1 103 ? 2.142 10.114 6.682 1.00 94.12 103 ASP A CA 1
ATOM 819 C C . ASP A 1 103 ? 2.662 8.668 6.689 1.00 94.12 103 ASP A C 1
ATOM 821 O O . ASP A 1 103 ? 3.554 8.332 5.913 1.00 94.12 103 ASP A O 1
ATOM 825 N N . PHE A 1 104 ? 2.030 7.772 7.459 1.00 94.25 104 PHE A N 1
ATOM 826 C CA . PHE A 1 104 ? 2.384 6.351 7.494 1.00 94.25 104 PHE A CA 1
ATOM 827 C C . PHE A 1 104 ? 2.327 5.702 6.110 1.00 94.25 104 PHE A C 1
ATOM 829 O O . PHE A 1 104 ? 3.284 5.051 5.700 1.00 94.25 104 PHE A O 1
ATOM 836 N N . TRP A 1 105 ? 1.226 5.860 5.369 1.00 95.06 105 TRP A N 1
ATOM 837 C CA . TRP A 1 105 ? 1.094 5.228 4.055 1.00 95.06 105 TRP A CA 1
ATOM 838 C C . TRP A 1 105 ? 2.061 5.819 3.026 1.00 95.06 105 TRP A C 1
ATOM 840 O O . TRP A 1 105 ? 2.576 5.080 2.184 1.00 95.06 105 TRP A O 1
ATOM 850 N N . ALA A 1 106 ? 2.338 7.124 3.098 1.00 94.62 106 ALA A N 1
ATOM 851 C CA . ALA A 1 106 ? 3.321 7.779 2.241 1.00 94.62 106 ALA A CA 1
ATOM 852 C C . ALA A 1 106 ? 4.744 7.279 2.537 1.00 94.62 106 ALA A C 1
ATOM 854 O O . ALA A 1 106 ? 5.460 6.872 1.617 1.00 94.62 106 ALA A O 1
ATOM 855 N N . GLU A 1 107 ? 5.131 7.234 3.813 1.00 93.62 107 GLU A N 1
ATOM 856 C CA . GLU A 1 107 ? 6.418 6.692 4.255 1.00 93.62 107 GLU A CA 1
ATOM 857 C C . GLU A 1 107 ? 6.554 5.212 3.899 1.00 93.62 107 GLU A C 1
ATOM 859 O O . GLU A 1 107 ? 7.583 4.796 3.369 1.00 93.62 107 GLU A O 1
ATOM 864 N N . TYR A 1 108 ? 5.503 4.419 4.105 1.00 90.62 108 TYR A N 1
ATOM 865 C CA . TYR A 1 108 ? 5.502 2.997 3.776 1.00 90.62 108 TYR A CA 1
ATOM 866 C C . TYR A 1 108 ? 5.662 2.758 2.269 1.00 90.62 108 TYR A C 1
ATOM 868 O O . TYR A 1 108 ? 6.372 1.842 1.857 1.00 90.62 108 TYR A O 1
ATOM 876 N N . MET A 1 109 ? 5.065 3.601 1.417 1.00 88.88 109 MET A N 1
ATOM 877 C CA . MET A 1 109 ? 5.279 3.556 -0.036 1.00 88.88 109 MET A CA 1
ATOM 878 C C . MET A 1 109 ? 6.739 3.807 -0.414 1.00 88.88 109 MET A C 1
ATOM 880 O O . MET A 1 109 ? 7.309 3.075 -1.222 1.00 88.88 109 MET A O 1
ATOM 884 N N . LEU A 1 110 ? 7.355 4.828 0.179 1.00 87.50 110 LEU A N 1
ATOM 885 C CA . LEU A 1 110 ? 8.762 5.147 -0.059 1.00 87.50 110 LEU A CA 1
ATOM 886 C C . LEU A 1 110 ? 9.692 4.061 0.491 1.00 87.50 110 LEU A C 1
ATOM 888 O O . LEU A 1 110 ? 10.713 3.765 -0.125 1.00 87.50 110 LEU A O 1
ATOM 892 N N . LEU A 1 111 ? 9.323 3.449 1.616 1.00 85.38 111 LEU A N 1
ATOM 893 C CA . LEU A 1 111 ? 10.081 2.376 2.249 1.00 85.38 111 LEU A CA 1
ATOM 894 C C . LEU A 1 111 ? 10.076 1.090 1.418 1.00 85.38 111 LEU A C 1
ATOM 896 O O . LEU A 1 111 ? 11.124 0.462 1.295 1.00 85.38 111 LEU A O 1
ATOM 900 N N . LEU A 1 112 ? 8.929 0.687 0.860 1.00 82.56 112 LEU A N 1
ATOM 901 C CA . LEU A 1 112 ? 8.840 -0.537 0.048 1.00 82.56 112 LEU A CA 1
ATOM 902 C C . LEU A 1 112 ? 9.152 -0.318 -1.431 1.00 82.56 112 LEU A C 1
ATOM 904 O O . LEU A 1 112 ? 9.360 -1.284 -2.160 1.00 82.56 112 LEU A O 1
ATOM 908 N N . SER A 1 113 ? 9.225 0.931 -1.885 1.00 84.25 113 SER A N 1
ATOM 909 C CA . SER A 1 113 ? 9.641 1.263 -3.249 1.00 84.25 113 SER A CA 1
ATOM 910 C C . SER A 1 113 ? 10.870 0.451 -3.711 1.00 84.25 113 SER A C 1
ATOM 912 O O . SER A 1 113 ? 10.804 -0.125 -4.791 1.00 84.25 113 SER A O 1
ATOM 914 N N . PRO A 1 114 ? 11.953 0.284 -2.918 1.00 81.94 114 PRO A N 1
ATOM 915 C CA . PRO A 1 114 ? 13.126 -0.495 -3.321 1.00 81.94 114 PRO A CA 1
ATOM 916 C C . PRO A 1 114 ? 12.982 -2.025 -3.212 1.00 81.94 114 PRO A C 1
ATOM 918 O O . PRO A 1 114 ? 13.867 -2.725 -3.708 1.00 81.94 114 PRO A O 1
ATOM 921 N N . SER A 1 115 ? 11.949 -2.550 -2.538 1.00 79.19 115 SER A N 1
ATOM 922 C CA . SER A 1 115 ? 11.843 -3.967 -2.138 1.00 79.19 115 SER A CA 1
ATOM 923 C C . SER A 1 115 ? 11.115 -4.872 -3.133 1.00 79.19 115 SER A C 1
ATOM 925 O O . SER A 1 115 ? 10.985 -6.071 -2.883 1.00 79.19 115 SER A O 1
ATOM 927 N N . GLY A 1 116 ? 10.613 -4.336 -4.244 1.00 83.31 116 GLY A N 1
ATOM 928 C CA . GLY A 1 116 ? 10.020 -5.145 -5.305 1.00 83.31 116 GLY A CA 1
ATOM 929 C C . GLY A 1 116 ? 11.056 -5.903 -6.139 1.00 83.31 116 GLY A C 1
ATOM 930 O O . GLY A 1 116 ? 12.261 -5.645 -6.086 1.00 83.31 116 GLY A O 1
ATOM 931 N N . ASP A 1 117 ? 10.576 -6.871 -6.915 1.00 87.06 117 ASP A N 1
ATOM 932 C CA . ASP A 1 117 ? 11.363 -7.599 -7.909 1.00 87.06 117 ASP A CA 1
ATOM 933 C C . ASP A 1 117 ? 11.848 -6.627 -9.008 1.00 87.06 117 ASP A C 1
ATOM 935 O O . ASP A 1 117 ? 11.021 -6.078 -9.749 1.00 87.06 117 ASP A O 1
ATOM 939 N N . PRO A 1 118 ? 13.172 -6.414 -9.159 1.00 89.06 118 PRO A N 1
ATOM 940 C CA . PRO A 1 118 ? 13.723 -5.506 -10.162 1.00 89.06 118 PRO A CA 1
ATOM 941 C C . PRO A 1 118 ? 13.243 -5.801 -11.584 1.00 89.06 118 PRO A C 1
ATOM 943 O O . PRO A 1 118 ? 12.995 -4.869 -12.348 1.00 89.06 118 PRO A O 1
ATOM 946 N N . MET A 1 119 ? 13.073 -7.079 -11.940 1.00 90.56 119 MET A N 1
ATOM 947 C CA . MET A 1 119 ? 12.630 -7.458 -13.284 1.00 90.56 119 MET A CA 1
ATOM 948 C C . MET A 1 119 ? 11.166 -7.079 -13.499 1.00 90.56 119 MET A C 1
ATOM 950 O O . MET A 1 119 ? 10.817 -6.557 -14.555 1.00 90.56 119 MET A O 1
ATOM 954 N N . ALA A 1 120 ? 10.323 -7.236 -12.474 1.00 90.88 120 ALA A N 1
ATOM 955 C CA . ALA A 1 120 ? 8.928 -6.808 -12.531 1.00 90.88 120 ALA A CA 1
ATOM 956 C C . ALA A 1 120 ? 8.801 -5.286 -12.712 1.00 90.88 120 ALA A C 1
ATOM 958 O O . ALA A 1 120 ? 7.967 -4.830 -13.501 1.00 90.88 120 ALA A O 1
ATOM 959 N N . HIS A 1 121 ? 9.639 -4.499 -12.025 1.00 91.56 121 HIS A N 1
ATOM 960 C CA . HIS A 1 121 ? 9.667 -3.044 -12.194 1.00 91.56 121 HIS A CA 1
ATOM 961 C C . HIS A 1 121 ? 10.095 -2.634 -13.607 1.00 91.56 121 HIS A C 1
ATOM 963 O O . HIS A 1 121 ? 9.444 -1.781 -14.211 1.00 91.56 121 HIS A O 1
ATOM 969 N N . VAL A 1 122 ? 11.143 -3.256 -14.160 1.00 92.94 122 VAL A N 1
ATOM 970 C CA . VAL A 1 122 ? 11.609 -2.987 -15.534 1.00 92.94 122 VAL A CA 1
ATOM 971 C C . VAL A 1 122 ? 10.537 -3.348 -16.570 1.00 92.94 122 VAL A C 1
ATOM 973 O O . VAL A 1 122 ? 10.265 -2.550 -17.468 1.00 92.94 122 VAL A O 1
ATOM 976 N N . GLU A 1 123 ? 9.878 -4.502 -16.424 1.00 93.38 123 GLU A N 1
ATOM 977 C CA . GLU A 1 123 ? 8.779 -4.935 -17.302 1.00 93.38 123 GLU A CA 1
ATOM 978 C C . GLU A 1 123 ? 7.610 -3.939 -17.317 1.00 93.38 123 GLU A C 1
ATOM 980 O O . GLU A 1 123 ? 7.029 -3.683 -18.375 1.00 93.38 123 GLU A O 1
ATOM 985 N N . HIS A 1 124 ? 7.258 -3.374 -16.158 1.00 93.12 124 HIS A N 1
ATOM 986 C CA . HIS A 1 124 ? 6.195 -2.372 -16.056 1.00 93.12 124 HIS A CA 1
ATOM 987 C C . HIS A 1 124 ? 6.632 -1.027 -16.633 1.00 93.12 124 HIS A C 1
ATOM 989 O O . HIS A 1 124 ? 5.873 -0.430 -17.395 1.00 93.12 124 HIS A O 1
ATOM 995 N N . LEU A 1 125 ? 7.859 -0.571 -16.350 1.00 94.00 125 LEU A N 1
ATOM 996 C CA . LEU A 1 125 ? 8.407 0.667 -16.920 1.00 94.00 125 LEU A CA 1
ATOM 997 C C . LEU A 1 125 ? 8.403 0.642 -18.454 1.00 94.00 125 LEU A C 1
ATOM 999 O O . LEU A 1 125 ? 8.023 1.632 -19.078 1.00 94.00 125 LEU A O 1
ATOM 1003 N N . ALA A 1 126 ? 8.728 -0.499 -19.070 1.00 93.81 126 ALA A N 1
ATOM 1004 C CA . ALA A 1 126 ? 8.684 -0.664 -20.525 1.00 93.81 126 ALA A CA 1
ATOM 1005 C C . ALA A 1 126 ? 7.274 -0.490 -21.129 1.00 93.81 126 ALA A C 1
ATOM 1007 O O . ALA A 1 126 ? 7.143 -0.217 -22.321 1.00 93.81 126 ALA A O 1
ATOM 1008 N N . LYS A 1 127 ? 6.218 -0.627 -20.317 1.00 94.25 127 LYS A N 1
ATOM 1009 C CA . LYS A 1 127 ? 4.806 -0.479 -20.711 1.00 94.25 127 LYS A CA 1
ATOM 1010 C C . LYS A 1 127 ? 4.199 0.866 -20.290 1.00 94.25 127 LYS A C 1
ATOM 1012 O O . LYS A 1 127 ? 2.985 1.028 -20.361 1.00 94.25 127 LYS A O 1
ATOM 1017 N N . GLY A 1 128 ? 5.027 1.816 -19.855 1.00 89.94 128 GLY A N 1
ATOM 1018 C CA . GLY A 1 128 ? 4.599 3.135 -19.376 1.00 89.94 128 GLY A CA 1
ATOM 1019 C C . GLY A 1 128 ? 4.723 3.326 -17.863 1.00 89.94 128 GLY A C 1
ATOM 1020 O O . GLY A 1 128 ? 4.625 4.456 -17.400 1.00 89.94 128 GLY A O 1
ATOM 1021 N N . GLY A 1 129 ? 5.014 2.259 -17.116 1.00 90.88 129 GLY A N 1
ATOM 1022 C CA . GLY A 1 129 ? 5.210 2.298 -15.671 1.00 90.88 129 GLY A CA 1
ATOM 1023 C C . GLY A 1 129 ? 3.914 2.406 -14.869 1.00 90.88 129 GLY A C 1
ATOM 1024 O O . GLY A 1 129 ? 2.841 2.725 -15.371 1.00 90.88 129 GLY A O 1
ATOM 1025 N N . GLU A 1 130 ? 4.042 2.138 -13.576 1.00 91.88 130 GLU A N 1
ATOM 1026 C CA . GLU A 1 130 ? 3.085 2.557 -12.554 1.00 91.88 130 GLU A CA 1
ATOM 1027 C C . GLU A 1 130 ? 3.761 3.513 -11.562 1.00 91.88 130 GLU A C 1
ATOM 1029 O O . GLU A 1 130 ? 4.992 3.591 -11.498 1.00 91.88 130 GLU A O 1
ATOM 1034 N N . PHE A 1 131 ? 2.975 4.186 -10.718 1.00 92.25 131 PHE A N 1
ATOM 1035 C CA . PHE A 1 131 ? 3.492 5.096 -9.691 1.00 92.25 131 PHE A CA 1
ATOM 1036 C C . PHE A 1 131 ? 4.629 4.479 -8.853 1.00 92.25 131 PHE A C 1
ATOM 1038 O O . PHE A 1 131 ? 5.711 5.064 -8.766 1.00 92.25 131 PHE A O 1
ATOM 1045 N N . VAL A 1 132 ? 4.445 3.261 -8.323 1.00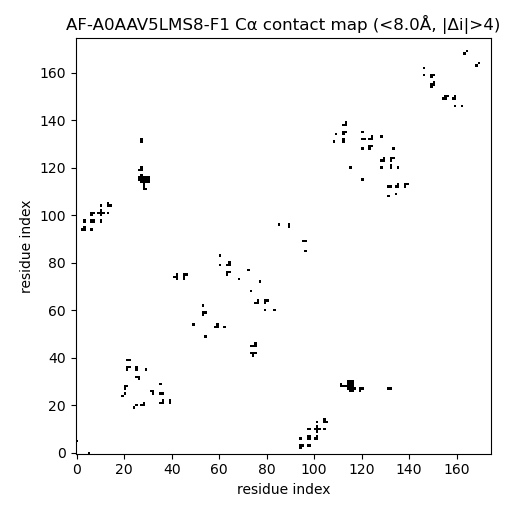 92.12 132 VAL A N 1
ATOM 1046 C CA . VAL A 1 132 ? 5.477 2.569 -7.523 1.00 92.12 132 VAL A CA 1
ATOM 1047 C C . VAL A 1 132 ? 6.751 2.267 -8.319 1.00 92.12 132 VAL A C 1
ATOM 1049 O O . VAL A 1 132 ? 7.847 2.280 -7.769 1.00 92.12 132 VAL A O 1
ATOM 1052 N N . THR A 1 133 ? 6.648 2.055 -9.634 1.00 93.62 133 THR A N 1
ATOM 1053 C CA . THR A 1 133 ? 7.825 1.778 -10.473 1.00 93.62 133 THR A CA 1
ATOM 1054 C C . THR A 1 133 ? 8.692 3.010 -10.696 1.00 93.62 133 THR A C 1
ATOM 1056 O O . THR A 1 133 ? 9.916 2.898 -10.766 1.00 93.62 133 THR A O 1
ATOM 1059 N N . HIS A 1 134 ? 8.080 4.194 -10.732 1.00 92.38 134 HIS A N 1
ATOM 1060 C CA . HIS A 1 134 ? 8.820 5.449 -10.777 1.00 92.38 134 HIS A CA 1
ATOM 1061 C C . HIS A 1 134 ? 9.471 5.759 -9.432 1.00 92.38 134 HIS A C 1
ATOM 1063 O O . HIS A 1 134 ? 10.621 6.189 -9.414 1.00 92.38 134 HIS A O 1
ATOM 1069 N N . LEU A 1 135 ? 8.789 5.480 -8.314 1.00 91.88 135 LEU A N 1
ATOM 1070 C CA . LEU A 1 135 ? 9.412 5.574 -6.992 1.00 91.88 135 LEU A CA 1
ATOM 1071 C C . LEU A 1 135 ? 10.626 4.646 -6.888 1.00 91.88 135 LEU A C 1
ATOM 1073 O O . LEU A 1 135 ? 11.689 5.101 -6.470 1.00 91.88 135 LEU A O 1
ATOM 1077 N N . TRP A 1 136 ? 10.501 3.396 -7.348 1.00 91.94 136 TRP A N 1
ATOM 1078 C CA . TRP A 1 136 ? 11.605 2.431 -7.364 1.00 91.94 136 TRP A CA 1
ATOM 1079 C C . TRP A 1 136 ? 12.797 2.954 -8.168 1.00 91.94 136 TRP A C 1
ATOM 1081 O O . TRP A 1 136 ? 13.935 2.944 -7.687 1.00 91.94 136 TRP A O 1
ATOM 1091 N N . LEU A 1 137 ? 12.537 3.478 -9.371 1.00 92.31 137 LEU A N 1
ATOM 1092 C CA . LEU A 1 137 ? 13.568 4.062 -10.223 1.00 92.31 137 LEU A CA 1
ATOM 1093 C C . LEU A 1 137 ? 14.237 5.267 -9.547 1.00 92.31 137 LEU A C 1
ATOM 1095 O O . LEU A 1 137 ? 15.465 5.338 -9.518 1.00 92.31 137 LEU A O 1
ATOM 1099 N N . CYS A 1 138 ? 13.459 6.174 -8.951 1.00 90.31 138 CYS A N 1
ATOM 1100 C CA . CYS A 1 138 ? 13.981 7.318 -8.203 1.00 90.31 138 CYS A CA 1
ATOM 1101 C C . CYS A 1 138 ? 14.875 6.873 -7.038 1.00 90.31 138 CYS A C 1
ATOM 1103 O O . CYS A 1 138 ? 15.995 7.368 -6.901 1.00 90.31 138 CYS A O 1
ATOM 1105 N N . SER A 1 139 ? 14.435 5.898 -6.238 1.00 86.38 139 SER A N 1
ATOM 1106 C CA . SER A 1 139 ? 15.230 5.337 -5.140 1.00 86.38 139 SER A CA 1
ATOM 1107 C C . SER A 1 139 ? 16.549 4.730 -5.642 1.00 86.38 139 SER A C 1
ATOM 1109 O O . SER A 1 139 ? 17.600 4.930 -5.030 1.00 86.38 139 SER A O 1
ATOM 1111 N N . ARG A 1 140 ? 16.531 4.041 -6.792 1.00 85.19 140 ARG A N 1
ATOM 1112 C CA . ARG A 1 140 ? 17.730 3.466 -7.429 1.00 85.19 140 ARG A CA 1
ATOM 1113 C C . ARG A 1 140 ? 18.678 4.531 -7.977 1.00 85.19 140 ARG A C 1
ATOM 1115 O O . ARG A 1 140 ? 19.887 4.437 -7.761 1.00 85.19 140 ARG A O 1
ATOM 1122 N N . MET A 1 141 ? 18.149 5.548 -8.652 1.00 85.88 141 MET A N 1
ATOM 1123 C CA . MET A 1 141 ? 18.942 6.666 -9.172 1.00 85.88 141 MET A CA 1
ATOM 1124 C C . MET A 1 141 ? 19.604 7.451 -8.036 1.00 85.88 141 MET A C 1
ATOM 1126 O O . MET A 1 141 ? 20.780 7.806 -8.143 1.00 85.88 141 MET A O 1
ATOM 1130 N N . GLN A 1 142 ? 18.893 7.655 -6.924 1.00 81.06 142 GLN A N 1
ATOM 1131 C CA . GLN A 1 142 ? 19.450 8.292 -5.733 1.00 81.06 142 GLN A CA 1
ATOM 1132 C C . GLN A 1 142 ? 20.615 7.478 -5.157 1.00 81.06 142 GLN A C 1
ATOM 1134 O O . GLN A 1 142 ? 21.679 8.038 -4.898 1.00 81.06 142 GLN A O 1
ATOM 1139 N N . ALA A 1 143 ? 20.457 6.156 -5.030 1.00 79.44 143 ALA A N 1
ATOM 1140 C CA . ALA A 1 143 ? 21.531 5.279 -4.566 1.00 79.44 143 ALA A CA 1
ATOM 1141 C C . ALA A 1 143 ? 22.760 5.331 -5.490 1.00 79.44 143 ALA A C 1
ATOM 1143 O O . ALA A 1 143 ? 23.887 5.435 -5.008 1.00 79.44 143 ALA A O 1
ATOM 1144 N N . PHE A 1 144 ? 22.560 5.330 -6.813 1.00 77.06 144 PHE A N 1
ATOM 1145 C CA . PHE A 1 144 ? 23.653 5.467 -7.781 1.00 77.06 144 PHE A CA 1
ATOM 1146 C C . PHE A 1 144 ? 24.386 6.810 -7.645 1.00 77.06 144 PHE A C 1
ATOM 1148 O O . PHE A 1 144 ? 25.617 6.842 -7.632 1.00 77.06 144 PHE A O 1
ATOM 1155 N N . SER A 1 145 ? 23.648 7.913 -7.485 1.00 76.19 145 SER A N 1
ATOM 1156 C CA . SER A 1 145 ? 24.232 9.241 -7.260 1.00 76.19 145 SER A CA 1
ATOM 1157 C C . SER A 1 145 ? 25.068 9.284 -5.977 1.00 76.19 145 SER A C 1
ATOM 1159 O O . SER A 1 145 ? 26.217 9.728 -6.001 1.00 76.19 145 SER A O 1
ATOM 1161 N N . THR A 1 146 ? 24.544 8.740 -4.875 1.00 78.19 146 THR A N 1
ATOM 1162 C CA . THR A 1 146 ? 25.276 8.641 -3.605 1.00 78.19 146 THR A CA 1
ATOM 1163 C C . THR A 1 146 ? 26.528 7.771 -3.741 1.00 78.19 146 THR A C 1
ATOM 1165 O O . THR A 1 146 ? 27.589 8.153 -3.253 1.00 78.19 146 THR A O 1
ATOM 1168 N N . MET A 1 147 ? 26.458 6.652 -4.471 1.00 69.38 147 MET A N 1
ATOM 1169 C CA . MET A 1 147 ? 27.631 5.818 -4.763 1.00 69.38 147 MET A CA 1
ATOM 1170 C C . MET A 1 147 ? 28.688 6.573 -5.572 1.00 69.38 147 MET A C 1
ATOM 1172 O O . MET A 1 147 ? 29.864 6.531 -5.222 1.00 69.38 147 MET A O 1
ATOM 1176 N N . ALA A 1 148 ? 28.290 7.321 -6.604 1.00 72.56 148 ALA A N 1
ATOM 1177 C CA . ALA A 1 148 ? 29.212 8.135 -7.395 1.00 72.56 148 ALA A CA 1
ATOM 1178 C C . ALA A 1 148 ? 29.892 9.232 -6.551 1.00 72.56 148 ALA A C 1
ATOM 1180 O O . ALA A 1 148 ? 31.094 9.467 -6.684 1.00 72.56 148 ALA A O 1
ATOM 1181 N N . GLN A 1 149 ? 29.152 9.868 -5.637 1.00 75.44 149 GLN A N 1
ATOM 1182 C CA . GLN A 1 149 ? 29.705 10.840 -4.686 1.00 75.44 149 GLN A CA 1
ATOM 1183 C C . GLN A 1 149 ? 30.709 10.197 -3.717 1.00 75.44 149 GLN A C 1
ATOM 1185 O O . GLN A 1 149 ? 31.753 10.785 -3.435 1.00 75.44 149 GLN A O 1
ATOM 1190 N N . LEU A 1 150 ? 30.430 8.980 -3.239 1.00 68.00 150 LEU A N 1
ATOM 1191 C CA . LEU A 1 150 ? 31.324 8.229 -2.354 1.00 68.00 150 LEU A CA 1
ATOM 1192 C C . LEU A 1 150 ? 32.584 7.731 -3.076 1.00 68.00 150 LEU A C 1
ATOM 1194 O O . LEU A 1 150 ? 33.669 7.818 -2.505 1.00 68.00 150 LEU A O 1
ATOM 1198 N N . CYS A 1 151 ? 32.481 7.289 -4.333 1.00 64.88 151 CYS A N 1
ATOM 1199 C CA . CYS A 1 151 ? 33.641 6.959 -5.173 1.00 64.88 151 CYS A CA 1
ATOM 1200 C C . CYS A 1 151 ? 34.582 8.154 -5.354 1.00 64.88 151 CYS A C 1
ATOM 1202 O O . CYS A 1 151 ? 35.798 7.991 -5.345 1.00 64.88 151 CYS A O 1
ATOM 1204 N N . ASN A 1 152 ? 34.016 9.355 -5.486 1.00 66.75 152 ASN A N 1
ATOM 1205 C CA . ASN A 1 152 ? 34.772 10.599 -5.624 1.00 66.75 152 ASN A CA 1
ATOM 1206 C C . ASN A 1 152 ? 35.287 11.151 -4.275 1.00 66.75 152 ASN A C 1
ATOM 1208 O O . ASN A 1 152 ? 35.967 12.178 -4.251 1.00 66.75 152 ASN A O 1
ATOM 1212 N N . SER A 1 153 ? 34.988 10.487 -3.151 1.00 69.06 153 SER A N 1
ATOM 1213 C CA . SER A 1 153 ? 35.480 10.841 -1.815 1.00 69.06 153 SER A CA 1
ATOM 1214 C C . SER A 1 153 ? 36.820 10.164 -1.515 1.00 69.06 153 SER A C 1
ATOM 1216 O O . SER A 1 153 ? 37.099 9.055 -1.966 1.00 69.06 153 SER A O 1
ATOM 1218 N N . LYS A 1 154 ? 37.647 10.800 -0.675 1.00 60.25 154 LYS A N 1
ATOM 1219 C CA . LYS A 1 154 ? 39.002 10.334 -0.312 1.00 60.25 154 LYS A CA 1
ATOM 1220 C C . LYS A 1 154 ? 39.059 8.917 0.296 1.00 60.25 154 LYS A C 1
ATOM 1222 O O . LYS A 1 154 ? 40.137 8.337 0.336 1.00 60.25 154 LYS A O 1
ATOM 1227 N N . ASN A 1 155 ? 37.921 8.358 0.723 1.00 61.28 155 ASN A N 1
ATOM 1228 C CA . ASN A 1 155 ? 37.797 7.031 1.344 1.00 61.28 155 ASN A CA 1
ATOM 1229 C C . ASN A 1 155 ? 37.039 5.999 0.476 1.00 61.28 155 ASN A C 1
ATOM 1231 O O . ASN A 1 155 ? 36.638 4.950 0.987 1.00 61.28 155 ASN A O 1
ATOM 1235 N N . GLY A 1 156 ? 36.850 6.280 -0.820 1.00 59.56 156 GLY A N 1
ATOM 1236 C CA . GLY A 1 156 ? 36.031 5.498 -1.759 1.00 59.56 156 GLY A CA 1
ATOM 1237 C C . GLY A 1 156 ? 36.122 3.965 -1.651 1.00 59.56 156 GLY A C 1
ATOM 1238 O O . GLY A 1 156 ? 35.068 3.338 -1.564 1.00 59.56 156 GLY A O 1
ATOM 1239 N N . PRO A 1 157 ? 37.313 3.334 -1.566 1.00 59.34 157 PRO A N 1
ATOM 1240 C CA . PRO A 1 157 ? 37.434 1.871 -1.574 1.00 59.34 157 PRO A CA 1
ATOM 1241 C C . PRO A 1 157 ? 36.773 1.173 -0.375 1.00 59.34 157 PRO A C 1
ATOM 1243 O O . PRO A 1 157 ? 36.186 0.103 -0.526 1.00 59.34 157 PRO A O 1
ATOM 1246 N N . PHE A 1 158 ? 36.837 1.777 0.817 1.00 55.38 158 PHE A N 1
ATOM 1247 C CA . PHE A 1 158 ? 36.301 1.180 2.046 1.00 55.38 158 PHE A CA 1
ATOM 1248 C C . PHE A 1 158 ? 34.785 1.338 2.145 1.00 55.38 158 PHE A C 1
ATOM 1250 O O . PHE A 1 158 ? 34.090 0.417 2.575 1.00 55.38 158 PHE A O 1
ATOM 1257 N N . THR A 1 159 ? 34.256 2.483 1.710 1.00 56.31 159 THR A N 1
ATOM 1258 C CA . THR A 1 159 ? 32.809 2.720 1.705 1.00 56.31 159 THR A CA 1
ATOM 1259 C C . THR A 1 159 ? 32.112 1.904 0.614 1.00 56.31 159 THR A C 1
ATOM 1261 O O . THR A 1 159 ? 31.017 1.400 0.849 1.00 56.31 159 THR A O 1
ATOM 1264 N N . LEU A 1 160 ? 32.771 1.673 -0.531 1.00 56.69 160 LEU A N 1
ATOM 1265 C CA . LEU A 1 160 ? 32.230 0.852 -1.619 1.00 56.69 160 LEU A CA 1
ATOM 1266 C C . LEU A 1 160 ? 31.869 -0.567 -1.162 1.00 56.69 160 LEU A C 1
ATOM 1268 O O . LEU A 1 160 ? 30.802 -1.067 -1.502 1.00 56.69 160 LEU A O 1
ATOM 1272 N N . CYS A 1 161 ? 32.745 -1.200 -0.378 1.00 52.59 161 CYS A N 1
ATOM 1273 C CA . CYS A 1 161 ? 32.587 -2.592 0.043 1.00 52.59 161 CYS A CA 1
ATOM 1274 C C . CYS A 1 161 ? 31.376 -2.775 0.977 1.00 52.59 161 CYS A C 1
ATOM 1276 O O . CYS A 1 161 ? 30.591 -3.706 0.814 1.00 52.59 161 CYS A O 1
ATOM 1278 N N . VAL A 1 162 ? 31.165 -1.827 1.898 1.00 58.34 162 VAL A N 1
ATOM 1279 C CA . VAL A 1 162 ? 30.026 -1.836 2.831 1.00 58.34 162 VAL A CA 1
ATOM 1280 C C . VAL A 1 162 ? 28.709 -1.548 2.103 1.00 58.34 162 VAL A C 1
ATOM 1282 O O . VAL A 1 162 ? 27.696 -2.194 2.370 1.00 58.34 162 VAL A O 1
ATOM 1285 N N . THR A 1 163 ? 28.702 -0.606 1.157 1.00 56.31 163 THR A N 1
ATOM 1286 C CA . THR A 1 163 ? 27.470 -0.231 0.450 1.00 56.31 163 THR A CA 1
ATOM 1287 C C . THR A 1 163 ? 27.084 -1.236 -0.636 1.00 56.31 163 THR A C 1
ATOM 1289 O O . THR A 1 163 ? 25.902 -1.537 -0.763 1.00 56.31 163 THR A O 1
ATOM 1292 N N . ILE A 1 164 ? 28.039 -1.828 -1.367 1.00 57.50 164 ILE A N 1
ATOM 1293 C CA . ILE A 1 164 ? 27.767 -2.924 -2.318 1.00 57.50 164 ILE A CA 1
ATOM 1294 C C . ILE A 1 164 ? 27.145 -4.123 -1.594 1.00 57.50 164 ILE A C 1
ATOM 1296 O O . ILE A 1 164 ? 26.142 -4.658 -2.061 1.00 57.50 164 ILE A O 1
ATOM 1300 N N . PHE A 1 165 ? 27.678 -4.496 -0.427 1.00 54.06 165 PHE A N 1
ATOM 1301 C CA . PHE A 1 165 ? 27.133 -5.587 0.383 1.00 54.06 165 PHE A CA 1
ATOM 1302 C C . PHE A 1 165 ? 25.676 -5.323 0.811 1.00 54.06 165 PHE A C 1
ATOM 1304 O O . PHE A 1 165 ? 24.841 -6.223 0.760 1.00 54.06 165 PHE A O 1
ATOM 1311 N N . ASN A 1 166 ? 25.345 -4.069 1.140 1.00 55.25 166 ASN A N 1
ATOM 1312 C CA . ASN A 1 166 ? 23.996 -3.668 1.558 1.00 55.25 166 ASN A CA 1
ATOM 1313 C C . ASN A 1 166 ? 23.008 -3.447 0.395 1.00 55.25 166 ASN A C 1
ATOM 1315 O O . ASN A 1 166 ? 21.807 -3.610 0.589 1.00 55.25 166 ASN A O 1
ATOM 1319 N N . VAL A 1 167 ? 23.483 -3.066 -0.798 1.00 54.50 167 VAL A N 1
ATOM 1320 C CA . VAL A 1 167 ? 22.633 -2.786 -1.975 1.00 54.50 167 VAL A CA 1
ATOM 1321 C C . VAL A 1 167 ? 22.397 -4.035 -2.828 1.00 54.50 167 VAL A C 1
ATOM 1323 O O . VAL A 1 167 ? 21.332 -4.165 -3.428 1.00 54.50 167 VAL A O 1
ATOM 1326 N N . ILE A 1 168 ? 23.370 -4.948 -2.900 1.00 55.03 168 ILE A N 1
ATOM 1327 C CA . ILE A 1 168 ? 23.291 -6.149 -3.748 1.00 55.03 168 ILE A CA 1
ATOM 1328 C C . ILE A 1 168 ? 22.858 -7.387 -2.944 1.00 55.03 168 ILE A C 1
ATOM 1330 O O . ILE A 1 168 ? 22.265 -8.299 -3.517 1.00 55.03 168 ILE A O 1
ATOM 1334 N N . GLY A 1 169 ? 23.063 -7.414 -1.620 1.00 43.34 169 GLY A N 1
ATOM 1335 C CA . GLY A 1 169 ? 22.779 -8.596 -0.801 1.00 43.34 169 GLY A CA 1
ATOM 1336 C C . GLY A 1 169 ? 23.636 -9.814 -1.202 1.00 43.34 169 GLY A C 1
ATOM 1337 O O . GLY A 1 169 ? 24.329 -9.797 -2.221 1.00 43.34 169 GLY A O 1
ATOM 1338 N N . PRO A 1 170 ? 23.638 -10.901 -0.413 1.00 43.16 170 PRO A N 1
ATOM 1339 C CA . PRO A 1 170 ? 24.591 -12.006 -0.546 1.00 43.16 170 PRO A CA 1
ATOM 1340 C C . PRO A 1 170 ? 24.236 -12.983 -1.685 1.00 43.16 170 PRO A C 1
ATOM 1342 O O . PRO A 1 170 ? 24.299 -14.192 -1.495 1.00 43.16 170 PRO A O 1
ATOM 1345 N N . HIS A 1 171 ? 23.855 -12.489 -2.867 1.00 47.97 171 HIS A N 1
ATOM 1346 C CA . HIS A 1 171 ? 23.556 -13.332 -4.034 1.00 47.97 171 HIS A CA 1
ATOM 1347 C C . HIS A 1 171 ? 24.602 -13.264 -5.155 1.00 47.97 171 HIS A C 1
ATOM 1349 O O . HIS A 1 171 ? 24.415 -13.876 -6.200 1.00 47.97 171 HIS A O 1
ATOM 1355 N N . ALA A 1 172 ? 25.733 -12.590 -4.932 1.00 44.72 172 ALA A N 1
ATOM 1356 C CA . ALA A 1 172 ? 26.873 -12.593 -5.852 1.00 44.72 172 ALA A CA 1
ATOM 1357 C C . ALA A 1 172 ? 27.974 -13.570 -5.397 1.00 44.72 172 ALA A C 1
ATOM 1359 O O . ALA A 1 172 ? 29.153 -13.225 -5.313 1.00 44.72 172 ALA A O 1
ATOM 1360 N N . SER A 1 173 ? 27.594 -14.790 -5.026 1.00 43.75 173 SER A N 1
ATOM 1361 C CA . SER A 1 173 ? 28.533 -15.891 -4.807 1.00 43.75 173 SER A CA 1
ATOM 1362 C C . SER A 1 173 ? 27.852 -17.191 -5.215 1.00 43.75 173 SER A C 1
ATOM 1364 O O . SER A 1 173 ? 26.877 -17.576 -4.574 1.00 43.75 173 SER A O 1
ATOM 1366 N N . LEU A 1 174 ? 28.417 -17.843 -6.238 1.00 36.59 174 LEU A N 1
ATOM 1367 C CA . LEU A 1 174 ? 27.973 -19.065 -6.932 1.00 36.59 174 LEU A CA 1
ATOM 1368 C C . LEU A 1 174 ? 27.052 -18.796 -8.134 1.00 36.59 174 LEU A C 1
ATOM 1370 O O . LEU A 1 174 ? 25.846 -18.998 -8.059 1.00 36.59 174 LEU A O 1
ATOM 1374 N N . GLU A 1 175 ? 27.622 -18.298 -9.231 1.00 33.28 175 GLU A N 1
ATOM 1375 C CA . GLU A 1 175 ? 28.142 -19.111 -10.351 1.00 33.28 175 GLU A CA 1
ATOM 1376 C C . GLU A 1 175 ? 29.226 -18.327 -11.105 1.00 33.28 175 GLU A C 1
ATOM 1378 O O . GLU A 1 175 ? 29.117 -17.079 -11.164 1.00 33.28 175 GLU A O 1
#

Mean predicted aligned error: 11.49 Å

Nearest PDB structures (foldseek):
  1i49-assembly1_B  TM=2.545E-01  e=6.167E+00  Homo sapiens

InterPro domains:
  IPR007658 Protein of unknown function DUF594 [PF04578] (93-137)

Radius of gyration: 20.94 Å; Cα contacts (8 Å, |Δi|>4): 125; chains: 1; bounding box: 64×44×43 Å

Secondary structure (DSSP, 8-state):
--HHHHHHHHHHHHHHHHHHHHHH-GGGT-SSHHHHHHHHHHHHHHHHTS-HHHHTSTTHHHHHHTS---SS--HHHHHHHHHHHHHHHTSS-HHHHHHHHHHHHHHHHHHHGGGS-HHHHHHHHTTT--HHHHHHHHHHHHHHHHHHHHHTSTTHHHHHHHHHHHHH-TTSS--

Sequence (175 aa):
MSLSNENFIIASALSGYYAYLVAFAPRLICTNATVSMFIFDQVIKEARGIPLSSVLDNDIYQKLMNQPDRGGHRIIQRGARLANDLQQIQNRERDFLWKVLADFWAEYMLLLSPSGDPMAHVEHLAKGGEFVTHLWLCSRMQAFSTMAQLCNSKNGPFTLCVTIFNVIGPHASLE

Foldseek 3Di:
DDLLVVLLVLLVVLVVVVVVCLVPPQLQQAVCNVVSVVLVVLLVVVVVVQDPVLVVDPCVLVVLCPDDDPDDCRPVNVVSVVVVVLVVVPPDDSSVSSNVSSVVSVVSLLVRLQRHDPVSLVVQVVVVGDPSSVSVVVVVVVLVVVLVVLCVDPNNVVVVVVSCCVNVPPPPPDD

Solvent-accessible surface area (backbone atoms only — not comparable to full-atom values): 9789 Å² total; per-residue (Å²): 133,62,70,48,60,53,22,42,50,47,26,51,51,46,50,49,51,48,53,46,33,57,75,76,41,32,42,52,53,25,65,66,32,66,61,58,45,51,53,49,52,49,46,54,57,56,54,73,71,50,60,68,77,43,69,79,35,93,55,35,54,60,54,50,63,70,50,80,80,84,83,59,87,47,66,62,40,53,51,38,47,51,54,50,52,58,54,65,76,41,86,81,46,73,50,56,54,26,40,55,44,22,53,50,43,54,50,51,50,64,67,35,23,73,42,21,30,68,65,51,35,52,59,39,47,78,75,75,42,50,74,61,41,52,47,22,49,50,54,50,53,50,52,52,51,52,49,55,56,42,58,76,35,100,60,21,76,67,54,46,56,59,48,50,51,71,74,64,46,95,73,88,72,91,129

pLDDT: mean 77.3, std 14.7, range [33.28, 96.12]